Protein AF-A0AAW6YGG6-F1 (afdb_monomer_lite)

Foldseek 3Di:
DDDFWDKDWDADPQACCVCCVVVDDDDPGRTDDIHRDDPDPVGHIDD

Sequence (47 aa):
MPLFLEPIFHEKIWGGDKLESFGYHLPDKPIGECWCISAHSNGKSKI

Secondary structure (DSSP, 8-state):
-PPP-B-EEEEEEEEESGGGGGT----SS-EEEEESS-EETTEE-B-

InterPro domains:
  IPR011051 RmlC-like cupin domain superfamily [SSF51182] (1-47)
  IPR014710 RmlC-like jelly roll fold [G3DSA:2.60.120.10] (1-47)
  IPR046457 Phosphomannose isomerase type I, catalytic domain [PF20511] (4-46)

pLDDT: mean 94.12, std 3.74, range [82.62, 98.19]

Structure (mmCIF, N/CA/C/O backbone):
data_AF-A0AAW6YGG6-F1
#
_entry.id   AF-A0AAW6YGG6-F1
#
loop_
_atom_site.group_PDB
_atom_site.id
_atom_site.type_symbol
_atom_site.label_atom_id
_atom_site.label_alt_id
_atom_site.label_comp_id
_atom_site.label_asym_id
_atom_site.label_entity_id
_atom_site.label_seq_id
_atom_site.pdbx_PDB_ins_code
_atom_site.Cartn_x
_atom_site.Cartn_y
_atom_site.Cartn_z
_atom_site.occupancy
_atom_site.B_iso_or_equiv
_atom_site.auth_seq_id
_atom_site.auth_comp_id
_atom_site.auth_asym_id
_atom_site.auth_atom_id
_atom_site.pdbx_PDB_model_num
ATOM 1 N N . MET A 1 1 ? 1.159 -20.191 -19.420 1.00 83.19 1 MET A N 1
ATOM 2 C CA . MET A 1 1 ? 1.079 -20.239 -17.945 1.00 83.19 1 MET A CA 1
ATOM 3 C C . MET A 1 1 ? 0.742 -18.838 -17.458 1.00 83.19 1 MET A C 1
ATOM 5 O O . MET A 1 1 ? 1.369 -17.915 -17.969 1.00 83.19 1 MET A O 1
ATOM 9 N N . PRO A 1 2 ? -0.257 -18.650 -16.583 1.00 91.56 2 PRO A N 1
ATOM 10 C CA . PRO A 1 2 ? -0.573 -17.333 -16.033 1.00 91.56 2 PRO A CA 1
ATOM 11 C C . PRO A 1 2 ? 0.583 -16.817 -15.172 1.00 91.56 2 PRO A C 1
ATOM 13 O O . PRO A 1 2 ? 1.219 -17.605 -14.474 1.00 91.56 2 PRO A O 1
ATOM 16 N N . LEU A 1 3 ? 0.843 -15.511 -15.233 1.00 93.06 3 LEU A N 1
ATOM 17 C CA . LEU A 1 3 ? 1.841 -14.846 -14.404 1.00 93.06 3 LEU A CA 1
ATOM 18 C C . LEU A 1 3 ? 1.131 -14.101 -13.275 1.00 93.06 3 LEU A C 1
ATOM 20 O O . LEU A 1 3 ? 0.306 -13.230 -13.544 1.00 93.06 3 LEU A O 1
ATOM 24 N N . PHE A 1 4 ? 1.460 -14.445 -12.037 1.00 93.88 4 PHE A N 1
ATOM 25 C CA . PHE A 1 4 ? 0.997 -13.730 -10.853 1.00 93.88 4 PHE A CA 1
ATOM 26 C C . PHE A 1 4 ? 2.107 -12.817 -10.351 1.00 93.88 4 PHE A C 1
ATOM 28 O O . PHE A 1 4 ? 3.282 -13.103 -10.569 1.00 93.88 4 PHE A O 1
ATOM 35 N N . LEU A 1 5 ? 1.716 -11.703 -9.739 1.00 95.25 5 LEU A N 1
ATOM 36 C CA . LEU A 1 5 ? 2.639 -10.678 -9.283 1.00 95.25 5 LEU A CA 1
ATOM 37 C C . LEU A 1 5 ? 2.451 -10.419 -7.793 1.00 95.25 5 LEU A C 1
ATOM 39 O O . LEU A 1 5 ? 1.323 -10.373 -7.299 1.00 95.25 5 LEU A O 1
ATOM 43 N N . GLU A 1 6 ? 3.562 -10.198 -7.103 1.00 93.62 6 GLU A N 1
ATOM 44 C CA . GLU A 1 6 ? 3.577 -9.715 -5.731 1.00 93.62 6 GLU A CA 1
ATOM 45 C C . GLU A 1 6 ? 3.134 -8.238 -5.697 1.00 93.62 6 GLU A C 1
ATOM 47 O O . GLU A 1 6 ? 3.714 -7.404 -6.411 1.00 93.62 6 GLU A O 1
ATOM 52 N N . PRO A 1 7 ? 2.120 -7.885 -4.886 1.00 93.12 7 PRO A N 1
ATOM 53 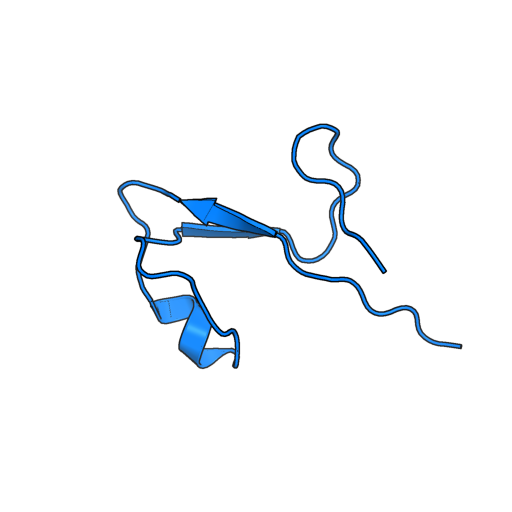C CA . PRO A 1 7 ? 1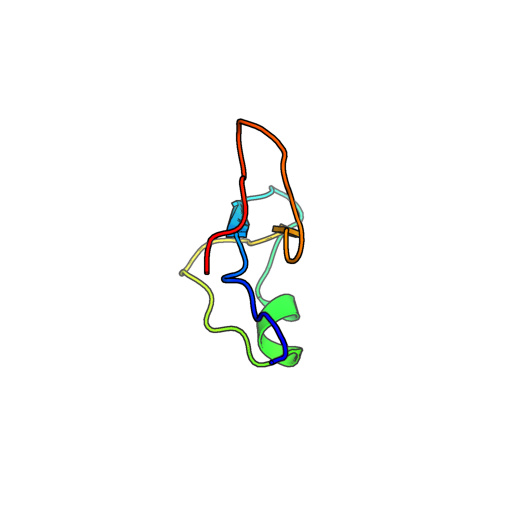.691 -6.504 -4.722 1.00 93.12 7 PRO A CA 1
ATOM 54 C C . PRO A 1 7 ? 2.713 -5.701 -3.910 1.00 93.12 7 PRO A C 1
ATOM 56 O O . PRO A 1 7 ? 3.363 -6.221 -3.003 1.00 93.12 7 PRO A O 1
ATOM 59 N N . ILE A 1 8 ? 2.811 -4.403 -4.193 1.00 94.81 8 ILE A N 1
ATOM 60 C CA . ILE A 1 8 ? 3.610 -3.463 -3.398 1.00 94.81 8 ILE A CA 1
ATOM 61 C C . ILE A 1 8 ? 2.670 -2.519 -2.655 1.00 94.81 8 ILE A C 1
ATOM 63 O O . ILE A 1 8 ? 1.804 -1.889 -3.263 1.00 94.81 8 ILE A O 1
ATOM 67 N N . PHE A 1 9 ? 2.855 -2.406 -1.342 1.00 95.69 9 PHE A N 1
ATOM 68 C CA . PHE A 1 9 ? 2.049 -1.544 -0.483 1.00 95.69 9 PHE A CA 1
ATOM 69 C C . PHE A 1 9 ? 2.769 -0.235 -0.177 1.00 95.69 9 PHE A C 1
ATOM 71 O O . PHE A 1 9 ? 3.949 -0.231 0.179 1.00 95.69 9 PHE A O 1
ATOM 78 N N . HIS A 1 10 ? 2.040 0.875 -0.270 1.00 95.44 10 HIS A N 1
ATOM 79 C CA . HIS A 1 10 ? 2.552 2.197 0.067 1.00 95.44 10 HIS A CA 1
ATOM 80 C C . HIS A 1 10 ? 1.753 2.826 1.209 1.00 95.44 10 HIS A C 1
ATOM 82 O O . HIS A 1 10 ? 0.524 2.944 1.157 1.00 95.44 10 HIS A O 1
ATOM 88 N N . GLU A 1 11 ? 2.487 3.279 2.223 1.00 97.44 11 GLU A N 1
ATOM 89 C CA . GLU A 1 11 ? 1.955 4.046 3.347 1.00 97.44 11 GLU A CA 1
ATOM 90 C C . GLU A 1 11 ? 1.485 5.431 2.878 1.00 97.44 11 GLU A C 1
ATOM 92 O O . GLU A 1 11 ? 2.162 6.097 2.084 1.00 97.44 11 GLU A O 1
ATOM 97 N N . LYS A 1 12 ? 0.312 5.864 3.349 1.00 97.56 12 LYS A N 1
ATOM 98 C CA . LYS A 1 12 ? -0.267 7.183 3.052 1.00 97.56 12 LYS A CA 1
ATOM 99 C C . LYS A 1 12 ? -0.993 7.712 4.284 1.00 97.56 12 LYS A C 1
ATOM 101 O O . LYS A 1 12 ? -1.598 6.944 5.019 1.00 97.56 12 LYS A O 1
ATOM 106 N N . ILE A 1 13 ? -1.020 9.036 4.457 1.00 97.69 13 ILE A N 1
ATOM 107 C CA . ILE A 1 13 ? -1.731 9.693 5.578 1.00 97.69 13 ILE A CA 1
ATOM 108 C C . ILE A 1 13 ? -3.239 9.403 5.599 1.00 97.69 13 ILE A C 1
ATOM 110 O O . ILE A 1 13 ? -3.874 9.483 6.641 1.00 97.69 13 ILE A O 1
ATOM 114 N N . TRP A 1 14 ? -3.805 9.090 4.435 1.00 96.25 14 TRP A N 1
ATOM 115 C CA . TRP A 1 14 ? -5.206 8.723 4.235 1.00 96.25 14 TRP A CA 1
ATOM 116 C C . TRP A 1 14 ? -5.398 7.201 4.135 1.00 96.25 14 TRP A C 1
ATOM 118 O O . TRP A 1 14 ? -6.486 6.738 3.802 1.00 96.25 14 TRP A O 1
ATOM 128 N N . GLY A 1 15 ? -4.331 6.430 4.364 1.00 97.50 15 GLY A N 1
ATOM 129 C CA . GLY A 1 15 ? -4.345 4.975 4.335 1.00 97.50 15 GLY A CA 1
ATOM 130 C C . GLY A 1 15 ? -4.984 4.354 5.574 1.00 97.50 15 GLY A C 1
ATOM 131 O O . GLY A 1 15 ? -5.291 5.032 6.552 1.00 97.50 15 GLY A O 1
ATOM 132 N N . GLY A 1 16 ? -5.159 3.038 5.526 1.00 97.44 16 GLY A N 1
ATOM 133 C CA . GLY A 1 16 ? -5.747 2.247 6.602 1.00 97.44 16 GLY A CA 1
ATOM 134 C C . GLY A 1 16 ? -5.583 0.752 6.342 1.00 97.44 16 GLY A C 1
ATOM 135 O O . GLY A 1 16 ? -4.651 0.334 5.659 1.00 97.44 16 GLY A O 1
ATOM 136 N N . ASP A 1 17 ? -6.513 -0.042 6.861 1.00 97.38 17 ASP A N 1
ATOM 137 C CA . ASP A 1 17 ? -6.522 -1.510 6.794 1.00 97.38 17 ASP A CA 1
ATOM 138 C C . ASP A 1 17 ? -7.494 -2.064 5.739 1.00 97.38 17 ASP A C 1
ATOM 140 O O . ASP A 1 17 ? -7.573 -3.268 5.516 1.00 97.38 17 ASP A O 1
ATOM 144 N N . LYS A 1 18 ? -8.237 -1.201 5.031 1.00 97.38 18 LYS A N 1
ATOM 145 C CA . LYS A 1 18 ? -9.331 -1.631 4.143 1.00 97.38 18 LYS A CA 1
ATOM 146 C C . LYS A 1 18 ? -8.890 -2.631 3.068 1.00 97.38 18 LYS A C 1
ATOM 148 O O . LYS A 1 18 ? -9.709 -3.433 2.610 1.00 97.38 18 LYS A O 1
ATOM 153 N N . LEU A 1 19 ? -7.614 -2.605 2.676 1.00 97.31 19 LEU A N 1
ATOM 154 C CA . LEU A 1 19 ? -7.035 -3.555 1.726 1.00 97.31 19 LEU A CA 1
ATOM 155 C C . LEU A 1 19 ? -7.043 -5.010 2.238 1.00 97.31 19 LEU A C 1
ATOM 157 O O . LEU A 1 19 ? -7.094 -5.923 1.417 1.00 97.31 19 LEU A O 1
ATOM 161 N N . GLU A 1 20 ? -7.109 -5.250 3.550 1.00 97.25 20 GLU A N 1
ATOM 162 C CA . GLU A 1 20 ? -7.274 -6.594 4.126 1.00 97.25 20 GLU A CA 1
ATOM 163 C C . GLU A 1 20 ? -8.579 -7.262 3.683 1.00 97.25 20 GLU A C 1
ATOM 165 O O . GLU A 1 20 ? -8.637 -8.480 3.531 1.00 97.25 20 GLU A O 1
ATOM 170 N N . SER A 1 21 ? -9.618 -6.478 3.364 1.00 97.75 21 SER A N 1
ATOM 171 C CA . SER A 1 21 ? -10.883 -7.021 2.842 1.00 97.75 21 SER A CA 1
ATOM 172 C C . SER A 1 21 ? -10.752 -7.688 1.467 1.00 97.75 21 SER A C 1
ATOM 174 O O . SER A 1 21 ? -11.629 -8.457 1.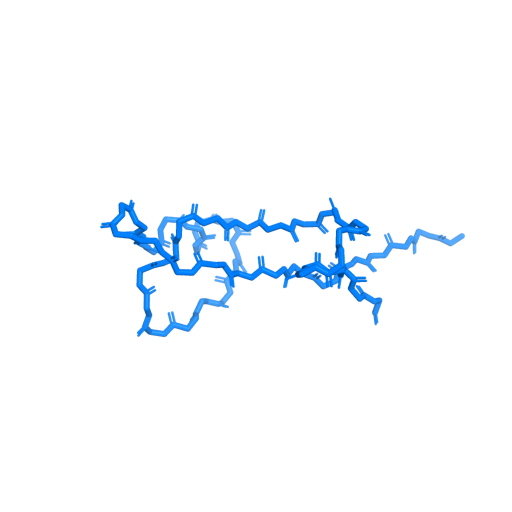078 1.00 97.75 21 SER A O 1
ATOM 176 N N . PHE A 1 22 ? -9.647 -7.447 0.755 1.00 95.81 22 PHE A N 1
ATOM 177 C CA . PHE A 1 22 ? -9.288 -8.149 -0.480 1.00 95.81 22 PHE A CA 1
ATOM 178 C C . PHE A 1 22 ? -8.403 -9.386 -0.232 1.00 95.81 22 PHE A C 1
ATOM 180 O O . PHE A 1 22 ? -7.947 -10.010 -1.187 1.00 95.81 22 PHE A O 1
ATOM 187 N N . GLY A 1 23 ? -8.158 -9.755 1.031 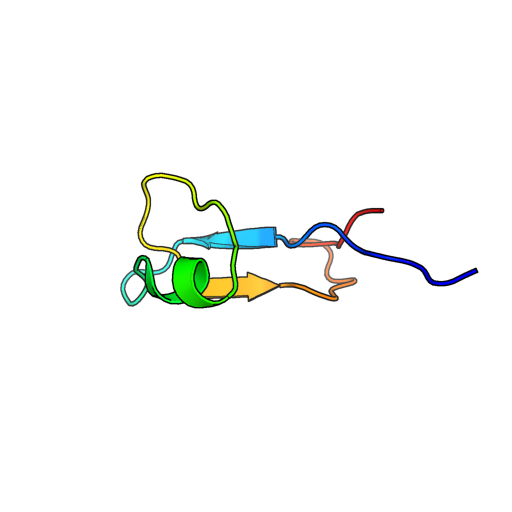1.00 95.69 23 GLY A N 1
ATOM 188 C CA . GLY A 1 23 ? -7.340 -10.906 1.426 1.00 95.69 23 GLY A CA 1
ATOM 189 C C . GLY A 1 23 ? -5.840 -10.617 1.536 1.00 95.69 23 GLY A C 1
ATOM 190 O O . GLY A 1 23 ? -5.042 -11.552 1.619 1.00 95.69 23 GL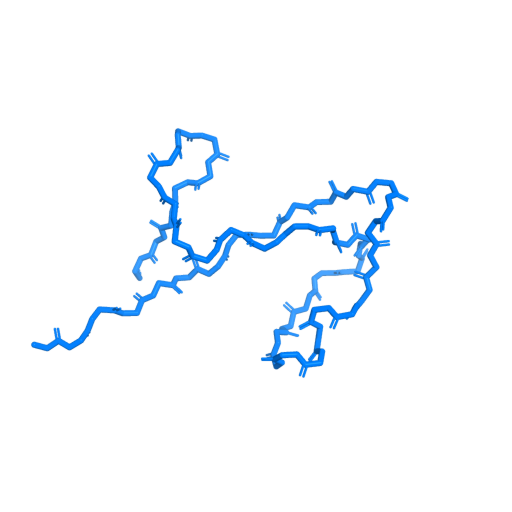Y A O 1
ATOM 191 N N . TYR A 1 24 ? -5.433 -9.345 1.520 1.00 95.38 24 TYR A N 1
ATOM 192 C CA . TYR A 1 24 ? -4.038 -8.966 1.731 1.00 95.38 24 TYR A CA 1
ATOM 193 C C . TYR A 1 24 ? -3.663 -9.007 3.212 1.00 95.38 24 TYR A C 1
ATOM 195 O O . TYR A 1 24 ? -4.438 -8.584 4.061 1.00 95.38 24 TYR A O 1
ATOM 203 N N . HIS A 1 25 ? -2.445 -9.459 3.504 1.00 94.75 25 HIS A N 1
ATOM 204 C CA . HIS A 1 25 ? -1.835 -9.286 4.820 1.00 94.75 25 HIS A CA 1
ATOM 205 C C . HIS A 1 25 ? -1.024 -7.995 4.794 1.00 94.75 25 HIS A C 1
ATOM 207 O O . HIS A 1 25 ? -0.034 -7.903 4.061 1.00 94.75 25 HIS A O 1
ATOM 213 N N . LEU A 1 26 ? -1.466 -6.990 5.544 1.00 95.69 26 LEU A N 1
ATOM 214 C CA . LEU A 1 26 ? -0.825 -5.682 5.560 1.00 95.69 26 LEU A CA 1
ATOM 215 C C . LEU A 1 26 ? 0.177 -5.576 6.720 1.00 95.69 26 LEU A C 1
ATOM 217 O O . LEU A 1 26 ? 0.011 -6.226 7.753 1.00 95.69 26 LEU A O 1
ATOM 221 N N . PRO A 1 27 ? 1.239 -4.766 6.571 1.00 92.75 27 PRO A N 1
ATOM 222 C CA . PRO A 1 27 ? 2.048 -4.350 7.712 1.00 92.75 27 PRO A CA 1
ATOM 223 C C . PRO A 1 27 ? 1.236 -3.431 8.640 1.00 92.75 27 PRO A C 1
ATOM 225 O O . PRO A 1 27 ? 0.287 -2.792 8.192 1.00 92.75 27 PRO A O 1
ATOM 228 N N . ASP A 1 28 ? 1.658 -3.303 9.902 1.00 93.56 28 ASP A N 1
ATOM 229 C CA . ASP A 1 28 ? 1.036 -2.431 10.919 1.00 93.56 28 ASP A CA 1
ATOM 230 C C . ASP A 1 28 ? 1.302 -0.934 10.646 1.00 93.56 28 ASP A C 1
ATOM 232 O O . ASP A 1 28 ? 2.078 -0.260 11.326 1.00 93.56 28 ASP A O 1
ATOM 236 N N . LYS A 1 29 ? 0.749 -0.445 9.533 1.00 95.75 29 LYS A N 1
ATOM 237 C CA . LYS A 1 29 ? 0.905 0.902 8.977 1.00 95.75 29 LYS A CA 1
ATOM 238 C C . LYS A 1 29 ? -0.350 1.286 8.188 1.00 95.75 29 LYS A C 1
ATOM 240 O O . LYS A 1 29 ? -0.968 0.414 7.581 1.00 95.75 29 LYS A O 1
ATOM 245 N N . PRO A 1 30 ? -0.696 2.581 8.089 1.00 97.31 30 PRO A N 1
ATOM 246 C CA . PRO A 1 30 ? -1.815 3.024 7.264 1.00 97.31 30 PRO A CA 1
ATOM 247 C C . PRO A 1 30 ? -1.469 2.897 5.773 1.00 97.31 30 PRO A C 1
ATOM 249 O O . PRO A 1 30 ? -0.834 3.774 5.178 1.00 97.31 30 PRO A O 1
ATOM 252 N N . ILE A 1 31 ? -1.885 1.798 5.143 1.00 98.19 31 ILE A N 1
ATO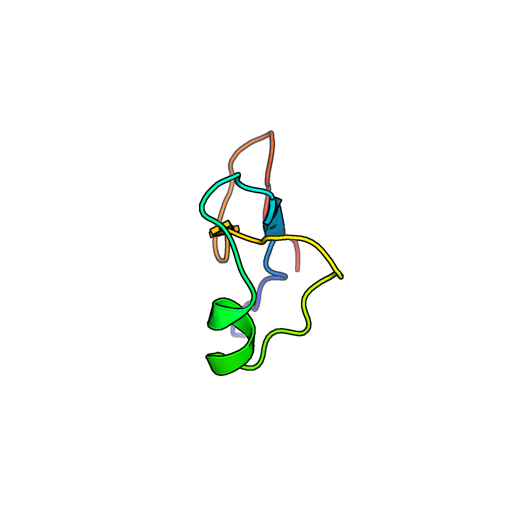M 253 C CA . ILE A 1 31 ? -1.654 1.566 3.715 1.00 98.19 31 ILE A CA 1
ATOM 254 C C . ILE A 1 31 ? -2.757 2.240 2.903 1.00 98.19 31 ILE A C 1
ATOM 256 O O . ILE A 1 31 ? -3.941 1.960 3.074 1.00 98.19 31 ILE A O 1
ATOM 260 N N . GLY A 1 32 ? -2.366 3.155 2.013 1.00 97.56 32 GLY A N 1
ATOM 261 C CA . GLY A 1 32 ? -3.304 3.841 1.118 1.00 97.56 32 GLY A CA 1
ATOM 262 C C . GLY A 1 32 ? -3.345 3.250 -0.284 1.00 97.56 32 GLY A C 1
ATOM 263 O O . GLY A 1 32 ? -4.394 3.236 -0.921 1.00 97.56 32 GLY A O 1
ATOM 264 N N . GLU A 1 33 ? -2.216 2.741 -0.777 1.00 97.25 33 GLU A N 1
ATOM 265 C CA . GLU A 1 33 ? -2.110 2.257 -2.155 1.00 97.25 33 GLU A CA 1
ATOM 266 C C . GLU A 1 33 ? -1.563 0.831 -2.201 1.00 97.25 33 GLU A C 1
ATOM 268 O O . GLU A 1 33 ? -0.591 0.496 -1.520 1.00 97.25 33 GLU A O 1
ATOM 273 N N . CYS A 1 34 ? -2.170 0.019 -3.066 1.00 96.81 34 CYS A N 1
ATOM 274 C CA . CYS A 1 34 ? -1.664 -1.278 -3.490 1.00 96.81 34 CYS A CA 1
ATOM 275 C C . CYS A 1 34 ? -1.331 -1.196 -4.981 1.00 96.81 34 CYS A C 1
ATOM 277 O O . CYS A 1 34 ? -2.213 -0.999 -5.818 1.00 96.81 34 CYS A O 1
ATOM 279 N N . TRP A 1 35 ? -0.053 -1.313 -5.318 1.00 95.94 35 TRP A N 1
ATOM 280 C CA . TRP A 1 35 ? 0.409 -1.365 -6.698 1.00 95.94 35 TRP A CA 1
ATOM 281 C C . TRP A 1 35 ? 0.517 -2.838 -7.116 1.00 95.94 35 TRP A C 1
ATOM 283 O O . TRP A 1 35 ? 1.551 -3.477 -6.924 1.00 95.94 35 TRP A O 1
ATOM 293 N N . CYS A 1 36 ? -0.578 -3.390 -7.655 1.00 93.25 36 CYS A N 1
ATOM 294 C CA . CYS A 1 36 ? -0.675 -4.812 -8.026 1.00 93.25 36 CYS A CA 1
ATOM 295 C C . CYS A 1 36 ? 0.085 -5.154 -9.316 1.00 93.25 36 CYS A C 1
ATOM 297 O O . CYS A 1 36 ? 0.717 -6.201 -9.414 1.00 93.25 36 CYS A O 1
ATOM 299 N N . ILE A 1 37 ? 0.008 -4.275 -10.318 1.00 95.00 37 ILE A N 1
ATOM 300 C CA . ILE A 1 37 ? 0.698 -4.416 -11.603 1.00 95.00 37 ILE A CA 1
ATOM 301 C C . ILE A 1 37 ? 1.410 -3.100 -11.869 1.00 95.00 37 ILE A C 1
ATOM 303 O O . ILE A 1 37 ? 0.783 -2.098 -12.206 1.00 95.00 37 ILE A O 1
ATOM 307 N N . SER A 1 38 ? 2.724 -3.097 -11.698 1.00 92.94 38 SER A N 1
ATOM 308 C CA . SER A 1 38 ? 3.534 -1.904 -11.873 1.00 92.94 38 SER A CA 1
ATOM 309 C C . SER A 1 38 ? 4.900 -2.244 -12.453 1.00 92.94 38 SER A C 1
ATOM 311 O O . SER A 1 38 ? 5.588 -3.164 -12.015 1.00 92.94 38 SER A O 1
ATOM 313 N N . ALA A 1 39 ? 5.316 -1.450 -13.435 1.00 92.75 39 ALA A N 1
ATOM 314 C CA . ALA A 1 39 ? 6.671 -1.449 -13.981 1.00 92.75 39 ALA A CA 1
ATOM 315 C C . ALA A 1 39 ? 7.442 -0.173 -13.601 1.00 92.75 39 ALA A C 1
ATOM 317 O O . ALA A 1 39 ? 8.513 0.094 -14.145 1.00 92.75 39 ALA A O 1
ATOM 318 N N . HIS A 1 40 ? 6.898 0.633 -12.687 1.00 91.38 40 HIS A N 1
ATOM 319 C CA . HIS A 1 40 ? 7.515 1.881 -12.265 1.00 91.38 40 HIS A CA 1
ATOM 320 C C . HIS A 1 40 ? 8.799 1.612 -11.465 1.00 91.38 40 HIS A C 1
ATOM 322 O O . HIS A 1 40 ? 8.847 0.697 -10.643 1.00 91.38 40 HIS A O 1
ATOM 328 N N . SER A 1 41 ? 9.835 2.430 -11.658 1.00 90.12 41 SER A N 1
ATOM 329 C CA . SER A 1 41 ? 11.149 2.247 -11.018 1.00 90.12 41 SER A CA 1
ATOM 330 C C . SER A 1 41 ? 11.079 2.197 -9.488 1.00 90.12 41 SER A C 1
ATOM 332 O O . SER A 1 41 ? 11.751 1.380 -8.868 1.00 90.12 41 SER A O 1
ATOM 334 N N . ASN A 1 42 ? 10.216 3.019 -8.887 1.00 87.50 42 ASN A N 1
ATOM 335 C CA . ASN A 1 42 ? 10.036 3.100 -7.430 1.00 87.50 42 ASN A CA 1
ATOM 336 C C . ASN A 1 42 ? 9.068 2.054 -6.847 1.00 87.50 42 ASN A C 1
ATOM 338 O O . ASN A 1 42 ? 8.742 2.118 -5.666 1.00 87.50 42 ASN A O 1
ATOM 342 N N . GLY A 1 43 ? 8.562 1.128 -7.659 1.00 82.62 43 GLY A N 1
ATOM 343 C CA . GLY A 1 43 ? 7.549 0.172 -7.226 1.00 82.62 43 GLY A CA 1
ATOM 344 C C . GLY A 1 43 ? 7.285 -0.868 -8.298 1.00 82.62 43 GLY A C 1
ATOM 345 O O . GLY A 1 43 ? 6.167 -0.964 -8.787 1.00 82.62 43 GLY A O 1
ATOM 346 N N . LYS A 1 44 ? 8.324 -1.594 -8.721 1.00 89.19 44 LYS A N 1
ATOM 347 C CA . LYS A 1 44 ? 8.224 -2.619 -9.763 1.00 89.19 44 LYS A CA 1
ATOM 348 C C . LYS A 1 44 ? 7.711 -3.928 -9.169 1.00 89.19 44 LYS A C 1
ATOM 350 O O . LYS A 1 44 ? 8.380 -4.498 -8.308 1.00 89.19 44 LYS A O 1
ATOM 355 N N . SER A 1 45 ? 6.587 -4.421 -9.680 1.00 90.12 45 SER A N 1
ATOM 356 C CA . SER A 1 45 ? 6.025 -5.719 -9.313 1.00 90.12 45 SER A CA 1
ATOM 357 C C . SER A 1 45 ? 7.031 -6.846 -9.539 1.00 90.12 45 SER A C 1
ATOM 359 O O . SER A 1 45 ? 7.776 -6.856 -10.527 1.00 90.12 45 SER A O 1
ATOM 361 N N . LYS A 1 46 ? 7.036 -7.798 -8.609 1.00 90.00 46 LYS A N 1
ATOM 362 C CA . LYS A 1 46 ? 7.853 -9.011 -8.661 1.00 90.00 46 LYS A CA 1
ATOM 363 C C . LYS A 1 46 ? 6.969 -10.215 -8.958 1.00 90.00 46 LYS A C 1
ATOM 365 O O . LYS A 1 46 ? 5.752 -10.110 -8.859 1.00 90.00 46 LYS A O 1
ATOM 370 N N . ILE A 1 47 ? 7.598 -11.302 -9.382 1.00 85.69 47 ILE A N 1
ATOM 371 C CA . ILE A 1 47 ? 6.972 -12.604 -9.627 1.00 85.69 47 ILE A CA 1
ATOM 372 C C . ILE A 1 47 ? 7.320 -13.493 -8.445 1.00 85.69 47 ILE A C 1
ATOM 374 O O . ILE A 1 47 ? 8.515 -13.435 -8.066 1.00 85.69 47 ILE A O 1
#

Organism: Neisseria subflava (NCBI:txid28449)

Radius of gyration: 11.34 Å; chains: 1; bounding box: 22×30×29 Å